Protein AF-A0A934ECB5-F1 (afdb_monomer_lite)

pLDDT: mean 83.79, std 12.72, range [48.0, 96.25]

Structure (mmCIF, N/CA/C/O backbone):
data_AF-A0A934ECB5-F1
#
_entry.id   AF-A0A934ECB5-F1
#
loop_
_atom_site.group_PDB
_atom_site.id
_atom_site.type_symbol
_atom_site.label_atom_id
_atom_site.label_alt_id
_atom_site.label_comp_id
_atom_site.label_asym_id
_atom_site.label_entity_id
_atom_site.label_seq_id
_atom_site.pdbx_PDB_ins_code
_atom_site.Cartn_x
_atom_site.Cartn_y
_atom_site.Cartn_z
_atom_site.occupancy
_atom_site.B_iso_or_equiv
_atom_site.auth_seq_id
_atom_site.auth_comp_id
_atom_site.auth_asym_id
_atom_site.auth_atom_id
_atom_site.pdbx_PDB_model_num
ATOM 1 N N . MET A 1 1 ? 40.071 4.559 -40.494 1.00 48.00 1 MET A N 1
ATOM 2 C CA . MET A 1 1 ? 39.829 5.195 -39.184 1.00 48.00 1 MET A CA 1
ATOM 3 C C . MET A 1 1 ? 38.651 4.473 -38.550 1.00 48.00 1 MET A C 1
ATOM 5 O O . MET A 1 1 ? 37.512 4.757 -38.888 1.00 48.00 1 MET A O 1
ATOM 9 N N . THR A 1 2 ? 38.925 3.441 -37.754 1.00 51.00 2 THR A N 1
ATOM 10 C CA . THR A 1 2 ? 37.903 2.729 -36.978 1.00 51.00 2 THR A CA 1
ATOM 11 C C . THR A 1 2 ? 37.522 3.633 -35.817 1.00 51.00 2 THR A C 1
ATOM 13 O O . THR A 1 2 ? 38.340 3.884 -34.934 1.00 51.00 2 THR A O 1
ATOM 16 N N . VAL A 1 3 ? 36.324 4.207 -35.870 1.00 58.53 3 VAL A N 1
ATOM 17 C CA . VAL A 1 3 ? 35.787 5.003 -34.768 1.00 58.53 3 VAL A CA 1
ATOM 18 C C . VAL A 1 3 ? 35.591 4.038 -33.603 1.00 58.53 3 VAL A C 1
ATOM 20 O O . VAL A 1 3 ? 34.699 3.195 -33.644 1.00 58.53 3 VAL A O 1
ATOM 23 N N . TYR A 1 4 ? 36.475 4.097 -32.608 1.00 58.75 4 TYR A N 1
ATOM 24 C CA . TYR A 1 4 ? 36.262 3.404 -31.345 1.00 58.75 4 TYR A CA 1
ATOM 25 C C . TYR A 1 4 ? 34.986 3.988 -30.743 1.00 58.75 4 TYR A C 1
ATOM 27 O O . TYR A 1 4 ? 34.936 5.182 -30.446 1.00 58.75 4 TYR A O 1
ATOM 35 N N . ALA A 1 5 ? 33.939 3.171 -30.632 1.00 66.62 5 ALA A N 1
ATOM 36 C CA . ALA A 1 5 ? 32.784 3.539 -29.836 1.00 66.62 5 ALA A CA 1
ATOM 37 C C . ALA A 1 5 ? 33.303 3.797 -28.419 1.00 66.62 5 ALA A C 1
ATOM 39 O O . ALA A 1 5 ? 33.896 2.921 -27.792 1.00 66.62 5 ALA A O 1
ATOM 40 N N . VAL A 1 6 ? 33.182 5.039 -27.963 1.00 66.31 6 VAL A N 1
ATOM 41 C CA . VAL A 1 6 ? 33.528 5.394 -26.594 1.00 66.31 6 VAL A CA 1
ATOM 42 C C . VAL A 1 6 ? 32.422 4.825 -25.717 1.00 66.31 6 V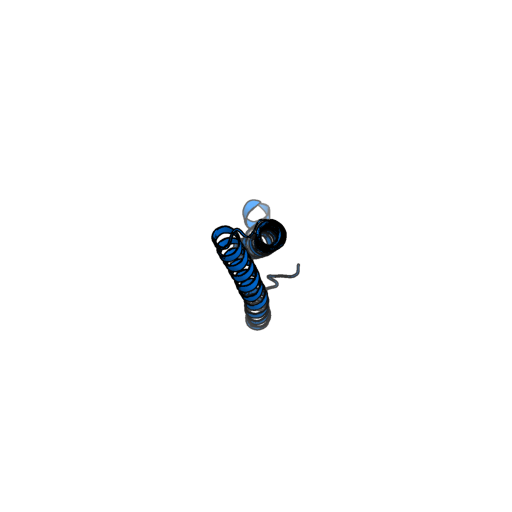AL A C 1
ATOM 44 O O . VAL A 1 6 ? 31.297 5.319 -25.754 1.00 66.31 6 VAL A O 1
ATOM 47 N N . ASP A 1 7 ? 32.734 3.776 -24.957 1.00 67.62 7 ASP A N 1
ATOM 48 C CA . ASP A 1 7 ? 31.824 3.199 -23.969 1.00 67.62 7 ASP A CA 1
ATOM 49 C C . ASP A 1 7 ? 31.611 4.195 -22.823 1.00 67.62 7 ASP A C 1
ATOM 51 O O . ASP A 1 7 ? 32.354 4.240 -21.838 1.00 67.62 7 ASP A O 1
ATOM 55 N N . ILE A 1 8 ? 30.570 5.020 -22.966 1.00 67.25 8 ILE A N 1
ATOM 56 C CA . ILE A 1 8 ? 30.188 6.087 -22.026 1.00 67.25 8 ILE A CA 1
ATOM 57 C C . ILE A 1 8 ? 29.989 5.528 -20.602 1.00 67.25 8 ILE A C 1
ATOM 59 O O . ILE A 1 8 ? 30.253 6.219 -19.617 1.00 67.25 8 ILE A O 1
ATOM 63 N N . GLU A 1 9 ? 29.615 4.251 -20.478 1.00 63.94 9 GLU A N 1
ATOM 64 C CA . GLU A 1 9 ? 29.448 3.543 -19.204 1.00 63.94 9 GLU A CA 1
ATOM 65 C C . GLU A 1 9 ? 30.731 3.441 -18.362 1.00 63.94 9 GLU A C 1
ATOM 67 O O . GLU A 1 9 ? 30.654 3.381 -17.133 1.00 63.94 9 GLU A O 1
ATOM 72 N N . GLN A 1 10 ? 31.917 3.394 -18.980 1.00 67.56 10 GLN A N 1
ATOM 73 C CA . GLN A 1 10 ? 33.188 3.285 -18.248 1.00 67.56 10 GLN A CA 1
ATOM 74 C C . GLN A 1 10 ? 33.711 4.637 -17.750 1.00 67.56 10 GLN A C 1
ATOM 76 O O . GLN A 1 10 ? 34.507 4.677 -16.815 1.00 67.56 10 GLN A O 1
ATOM 81 N N . ILE A 1 11 ? 33.249 5.735 -18.352 1.00 68.69 11 ILE A N 1
ATOM 8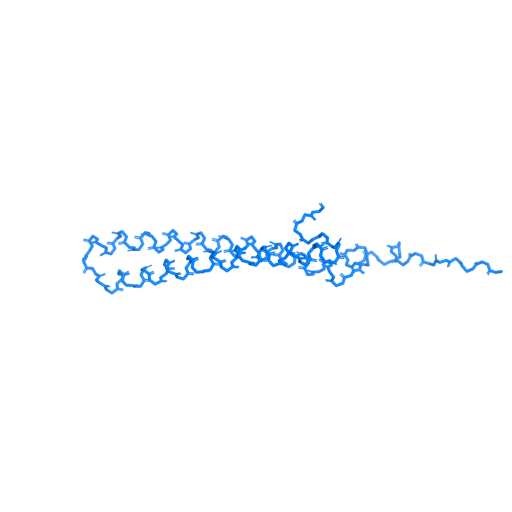2 C CA . ILE A 1 11 ? 33.769 7.089 -18.119 1.00 68.69 11 ILE A CA 1
ATOM 83 C C . ILE A 1 11 ? 32.800 7.911 -17.255 1.00 68.69 11 ILE A C 1
ATOM 85 O O . ILE A 1 11 ? 33.223 8.802 -16.523 1.00 68.69 11 ILE A O 1
ATOM 89 N N . PHE A 1 12 ? 31.503 7.583 -17.286 1.00 69.25 12 PHE A N 1
ATOM 90 C CA . PHE A 1 12 ? 30.471 8.227 -16.479 1.00 69.25 12 PHE A CA 1
ATOM 91 C C . PHE A 1 12 ? 29.704 7.192 -15.648 1.00 69.25 12 PHE A C 1
ATOM 93 O O . PHE A 1 12 ? 28.665 6.668 -16.043 1.00 69.25 12 PHE A O 1
ATOM 100 N N . THR A 1 13 ? 30.214 6.914 -14.449 1.00 66.62 13 THR A N 1
ATOM 101 C CA . THR A 1 13 ? 29.650 5.974 -13.466 1.00 66.62 13 THR A CA 1
ATOM 102 C C . THR A 1 13 ? 28.139 6.120 -13.205 1.00 66.62 13 THR A C 1
ATOM 104 O O . THR A 1 13 ? 27.485 5.089 -13.047 1.00 66.62 13 THR A O 1
ATOM 107 N N . PRO A 1 14 ? 27.527 7.324 -13.206 1.00 66.88 14 PRO A N 1
ATOM 108 C CA . PRO A 1 14 ? 26.075 7.461 -13.059 1.00 66.88 14 PRO A CA 1
ATOM 109 C C . PRO A 1 14 ? 25.254 6.896 -14.233 1.00 66.88 14 PRO A C 1
ATOM 111 O O . PRO A 1 14 ? 24.117 6.477 -14.013 1.00 66.88 14 PRO A O 1
ATOM 114 N N . ALA A 1 15 ? 25.812 6.817 -15.452 1.00 60.72 15 ALA A N 1
ATOM 115 C CA . ALA A 1 15 ? 25.138 6.184 -16.595 1.00 60.72 15 ALA A CA 1
ATOM 116 C C . ALA A 1 15 ? 24.936 4.673 -16.399 1.00 60.72 15 ALA A C 1
ATOM 118 O O . ALA A 1 15 ? 23.980 4.121 -16.935 1.00 60.72 15 ALA A O 1
ATOM 119 N N . LYS A 1 16 ? 25.766 4.009 -15.579 1.00 63.00 16 LYS A N 1
ATOM 120 C CA . LYS A 1 16 ? 25.559 2.598 -15.206 1.00 63.00 16 LYS A CA 1
ATOM 121 C C . LYS A 1 16 ? 24.378 2.391 -14.258 1.00 63.00 16 LYS A C 1
ATOM 123 O O . LYS A 1 16 ? 23.746 1.341 -14.301 1.00 63.00 16 LYS A O 1
ATOM 128 N N . SER A 1 17 ? 24.078 3.368 -13.403 1.00 60.56 17 SER A N 1
ATOM 129 C CA . SER A 1 17 ? 23.003 3.252 -12.405 1.00 60.56 17 SER A CA 1
ATOM 130 C C . SER A 1 17 ? 21.625 3.598 -12.978 1.00 60.56 17 SER A C 1
ATOM 132 O O . SER A 1 17 ? 20.618 3.027 -12.559 1.00 60.56 17 SER A O 1
ATOM 134 N N . PHE A 1 18 ? 21.564 4.493 -13.970 1.00 62.16 18 PHE A N 1
ATOM 135 C CA . PHE A 1 18 ? 20.318 4.902 -14.627 1.00 62.16 18 PHE A CA 1
ATOM 136 C C . PHE A 1 18 ? 20.461 4.932 -16.155 1.00 62.16 18 PHE A C 1
ATOM 138 O O . PHE A 1 18 ? 20.336 5.995 -16.762 1.00 62.16 18 PHE A O 1
ATOM 145 N N . PRO A 1 19 ? 20.699 3.777 -16.803 1.00 64.31 19 PRO A N 1
ATOM 146 C CA . PRO A 1 19 ? 20.890 3.722 -18.253 1.00 64.31 19 PRO A CA 1
ATOM 147 C C . PRO A 1 19 ? 19.630 4.145 -19.025 1.00 64.31 19 PRO A C 1
ATOM 149 O O . PRO A 1 19 ? 19.712 4.567 -20.174 1.00 64.31 19 PRO A O 1
ATOM 152 N N . THR A 1 20 ? 18.450 4.054 -18.397 1.00 68.75 20 THR A N 1
ATOM 153 C CA . THR A 1 20 ? 17.162 4.446 -18.982 1.00 68.75 20 THR A CA 1
ATOM 154 C C . THR A 1 20 ? 16.213 5.018 -17.925 1.00 68.75 20 THR A C 1
ATOM 156 O O . THR A 1 20 ? 16.314 4.698 -16.737 1.00 68.75 20 THR A O 1
ATOM 159 N N . ILE A 1 21 ? 15.217 5.796 -18.369 1.00 71.50 21 ILE A N 1
ATOM 160 C CA . ILE A 1 21 ? 14.095 6.263 -17.531 1.00 71.50 21 ILE A CA 1
ATOM 161 C C . ILE A 1 21 ? 13.382 5.082 -16.841 1.00 71.50 21 ILE A C 1
ATOM 163 O O . ILE A 1 21 ? 12.937 5.203 -15.701 1.00 71.50 21 ILE A O 1
ATOM 167 N N . GLY A 1 22 ? 13.348 3.909 -17.485 1.00 72.12 22 GLY A N 1
ATOM 168 C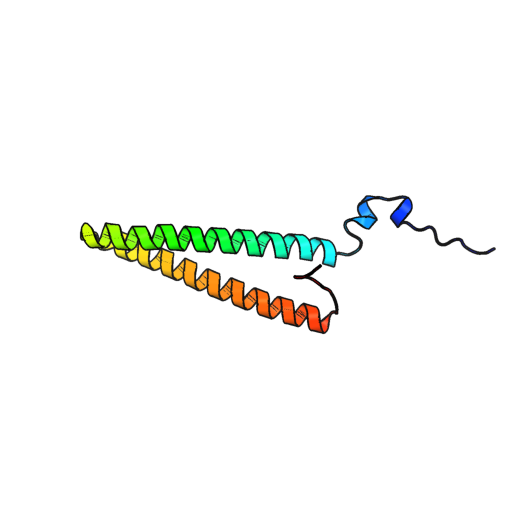 CA . GLY A 1 22 ? 12.770 2.686 -16.922 1.00 72.12 22 GLY A CA 1
ATOM 169 C C . GLY A 1 22 ? 13.454 2.208 -15.635 1.00 72.12 22 GLY A C 1
ATOM 170 O O . GLY A 1 22 ? 12.767 1.725 -14.737 1.00 72.12 22 GLY A O 1
ATOM 171 N N . SER A 1 23 ? 14.773 2.402 -15.496 1.00 74.56 23 SER A N 1
ATOM 172 C CA . SER A 1 23 ? 15.513 2.045 -14.271 1.00 74.56 23 SER A CA 1
ATOM 173 C C . SER A 1 23 ? 15.067 2.892 -13.073 1.00 74.56 23 SER A C 1
ATOM 175 O O . SER A 1 23 ? 14.797 2.367 -11.993 1.00 74.56 23 SER A O 1
ATOM 177 N N . MET A 1 24 ? 14.894 4.202 -13.276 1.00 75.94 24 MET A N 1
ATOM 178 C CA . MET A 1 24 ? 14.421 5.104 -12.219 1.00 75.94 24 MET A CA 1
ATOM 179 C C . MET A 1 24 ? 12.992 4.773 -11.788 1.00 75.94 24 MET A C 1
ATOM 181 O O . MET A 1 24 ? 12.697 4.701 -10.595 1.00 75.94 24 MET A O 1
ATOM 185 N N . VAL A 1 25 ? 12.112 4.528 -12.761 1.00 82.81 25 VAL A N 1
ATOM 186 C CA . VAL A 1 25 ? 10.714 4.168 -12.502 1.00 82.81 25 VAL A CA 1
ATOM 187 C C . VAL A 1 25 ? 10.625 2.845 -11.738 1.00 82.81 25 VAL A C 1
ATOM 189 O O . VAL A 1 25 ? 9.873 2.763 -10.774 1.00 82.81 25 VAL A O 1
ATOM 192 N N . ASN A 1 26 ? 11.432 1.840 -12.087 1.00 83.88 26 ASN A N 1
ATOM 193 C CA . ASN A 1 26 ? 11.481 0.552 -11.387 1.00 83.88 26 ASN A CA 1
ATOM 194 C C . ASN A 1 26 ? 11.801 0.716 -9.888 1.00 83.88 26 ASN A C 1
ATOM 196 O O . ASN A 1 26 ? 11.069 0.210 -9.035 1.00 83.88 26 ASN A O 1
ATOM 200 N N . VAL A 1 27 ? 12.838 1.492 -9.555 1.00 84.44 27 VAL A N 1
ATOM 201 C CA . VAL A 1 27 ? 13.228 1.753 -8.157 1.00 84.44 27 VAL A CA 1
ATOM 202 C C . VAL A 1 27 ? 12.085 2.408 -7.375 1.00 84.44 27 VAL A C 1
ATOM 204 O O . VAL A 1 27 ? 11.762 1.977 -6.265 1.00 84.44 27 VAL A O 1
ATOM 207 N N . LEU A 1 28 ? 11.438 3.418 -7.962 1.00 86.69 28 LEU A N 1
ATOM 208 C CA . LEU A 1 28 ? 10.311 4.113 -7.337 1.00 86.69 28 LEU A CA 1
ATOM 209 C C . LEU A 1 28 ? 9.088 3.200 -7.170 1.00 86.69 28 LEU A C 1
ATOM 211 O O . LEU A 1 28 ? 8.471 3.191 -6.103 1.00 86.69 28 LEU A O 1
ATOM 215 N N . LEU A 1 29 ? 8.750 2.406 -8.188 1.00 88.19 29 LEU A N 1
ATOM 216 C CA . LEU A 1 29 ? 7.632 1.462 -8.144 1.00 88.19 29 LEU A CA 1
ATOM 217 C C . LEU A 1 29 ? 7.835 0.410 -7.051 1.00 88.19 29 LEU A C 1
ATOM 219 O O . LEU A 1 29 ? 6.959 0.229 -6.210 1.00 88.19 29 LEU A O 1
ATOM 223 N N . LYS A 1 30 ? 9.004 -0.236 -6.992 1.00 86.69 30 LYS A N 1
ATOM 224 C CA . LYS A 1 30 ? 9.292 -1.239 -5.956 1.00 86.69 30 LYS A CA 1
ATOM 225 C C . LYS A 1 30 ? 9.200 -0.651 -4.552 1.00 86.69 30 LYS A C 1
ATOM 227 O O . LYS A 1 30 ? 8.528 -1.219 -3.694 1.00 86.69 30 LYS A O 1
ATOM 232 N N . ASN A 1 31 ? 9.840 0.495 -4.322 1.00 89.94 31 ASN A N 1
ATOM 233 C CA . ASN A 1 31 ? 9.847 1.111 -3.000 1.00 89.94 31 ASN A CA 1
ATOM 234 C C . ASN A 1 31 ? 8.445 1.588 -2.585 1.00 89.94 31 ASN A C 1
ATOM 236 O O . ASN A 1 31 ? 8.030 1.377 -1.448 1.00 89.94 31 ASN A O 1
ATOM 240 N N . SER A 1 32 ? 7.681 2.173 -3.513 1.00 91.50 32 SER A N 1
ATOM 241 C CA . SER A 1 32 ? 6.312 2.624 -3.238 1.00 91.50 32 SER A CA 1
ATOM 242 C C . SER A 1 32 ? 5.360 1.471 -2.919 1.00 91.50 32 SER A C 1
ATOM 244 O O . SER A 1 32 ? 4.590 1.600 -1.974 1.00 91.50 32 SER A O 1
ATOM 246 N N . LEU A 1 33 ? 5.442 0.332 -3.620 1.00 91.38 33 LEU A N 1
ATOM 247 C CA . LEU A 1 33 ? 4.618 -0.847 -3.320 1.00 91.38 33 LEU A CA 1
ATOM 248 C C . LEU A 1 33 ? 4.894 -1.401 -1.915 1.00 91.38 33 LEU A C 1
ATOM 250 O O . LEU A 1 33 ? 3.955 -1.732 -1.191 1.00 91.38 33 LEU A O 1
ATOM 254 N N . VAL A 1 34 ? 6.166 -1.457 -1.501 1.00 91.50 34 VAL A N 1
ATOM 255 C CA . VAL A 1 34 ? 6.549 -1.895 -0.148 1.00 91.50 34 VAL A CA 1
ATOM 256 C C . VAL A 1 34 ? 6.016 -0.928 0.908 1.00 91.50 34 VAL A C 1
ATOM 258 O O . VAL A 1 34 ? 5.361 -1.353 1.859 1.00 91.50 34 VAL A O 1
ATOM 261 N N . ILE A 1 35 ? 6.247 0.375 0.726 1.00 94.62 35 ILE A N 1
ATOM 262 C CA . ILE A 1 35 ? 5.769 1.409 1.653 1.00 94.62 35 ILE A CA 1
ATOM 263 C C . ILE A 1 35 ? 4.239 1.380 1.751 1.00 94.62 35 ILE A C 1
ATOM 265 O O . ILE A 1 35 ? 3.693 1.409 2.852 1.00 94.62 35 ILE A O 1
ATOM 269 N N . ALA A 1 36 ? 3.542 1.268 0.621 1.00 92.94 36 ALA A N 1
ATOM 270 C CA . ALA A 1 36 ? 2.088 1.203 0.579 1.00 92.94 36 ALA A CA 1
ATOM 271 C C . ALA A 1 36 ? 1.549 -0.035 1.316 1.00 92.94 36 ALA A C 1
ATOM 273 O O . ALA A 1 36 ? 0.588 0.082 2.075 1.00 92.94 36 ALA A O 1
ATO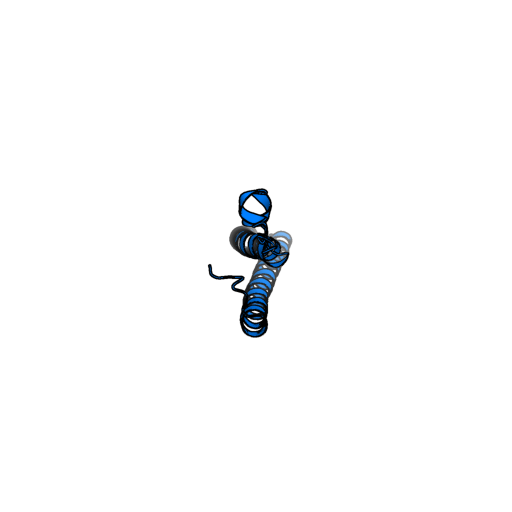M 274 N N . GLY A 1 37 ? 2.197 -1.196 1.165 1.00 92.50 37 GLY A N 1
ATOM 275 C CA . GLY A 1 37 ? 1.851 -2.407 1.912 1.00 92.50 37 GLY A CA 1
ATOM 276 C C . GLY A 1 37 ? 2.016 -2.240 3.427 1.00 92.50 37 GLY A C 1
ATOM 277 O O . GLY A 1 37 ? 1.130 -2.625 4.189 1.00 92.50 37 GLY A O 1
ATOM 278 N N . ILE A 1 38 ? 3.106 -1.606 3.868 1.00 95.62 38 ILE A N 1
ATOM 279 C CA . ILE A 1 38 ? 3.350 -1.318 5.291 1.00 95.62 38 ILE A CA 1
ATOM 280 C C . ILE A 1 38 ? 2.291 -0.357 5.844 1.00 95.62 38 ILE A C 1
ATOM 282 O O . ILE A 1 38 ? 1.737 -0.605 6.915 1.00 95.62 38 ILE A O 1
ATOM 286 N N . ILE A 1 39 ? 1.977 0.717 5.114 1.00 95.06 39 ILE A N 1
ATOM 287 C CA . ILE A 1 39 ? 0.950 1.690 5.514 1.00 95.06 39 ILE A CA 1
ATOM 288 C C . ILE A 1 39 ? -0.414 1.009 5.621 1.00 95.06 39 ILE A C 1
ATOM 290 O O . ILE A 1 39 ? -1.107 1.180 6.622 1.00 95.06 39 ILE A O 1
ATOM 294 N N . ALA A 1 40 ? -0.793 0.214 4.622 1.00 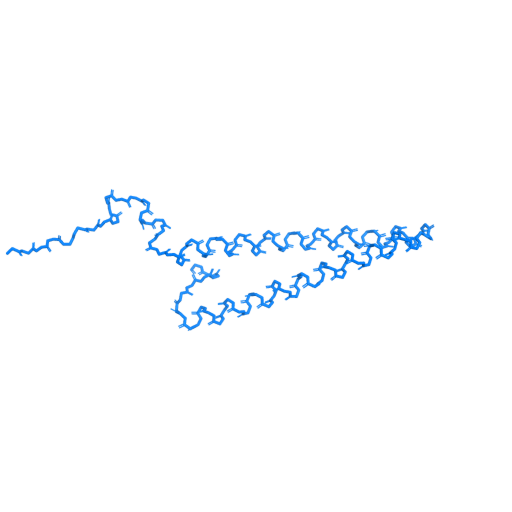94.81 40 ALA A N 1
ATOM 295 C CA . ALA A 1 40 ? -2.060 -0.501 4.633 1.00 94.81 40 ALA A CA 1
ATOM 296 C C . ALA A 1 40 ? -2.170 -1.457 5.830 1.00 94.81 40 ALA A C 1
ATOM 298 O O . ALA A 1 40 ? -3.203 -1.486 6.500 1.00 94.81 40 ALA A O 1
ATOM 299 N N . LEU A 1 41 ? -1.095 -2.186 6.146 1.00 95.19 41 LEU A N 1
ATOM 300 C CA . LEU A 1 41 ? -1.047 -3.061 7.314 1.00 95.19 41 LEU A CA 1
ATOM 301 C C . LEU A 1 41 ? -1.200 -2.270 8.621 1.00 95.19 41 LEU A C 1
ATOM 303 O O . LEU A 1 41 ? -1.993 -2.655 9.479 1.00 95.19 41 LEU A O 1
ATOM 307 N N . ALA A 1 42 ? -0.490 -1.149 8.764 1.00 96.19 42 ALA A N 1
ATOM 308 C CA . ALA A 1 42 ? -0.603 -0.290 9.938 1.00 96.19 42 ALA A CA 1
ATOM 309 C C . ALA A 1 42 ? -2.036 0.240 10.114 1.00 96.19 42 ALA A C 1
ATOM 311 O O . ALA A 1 42 ? -2.592 0.156 11.208 1.00 96.19 42 ALA A O 1
ATOM 312 N N . LEU A 1 43 ? -2.666 0.722 9.038 1.00 95.12 43 LEU A N 1
ATOM 313 C CA . LEU A 1 43 ? -4.047 1.210 9.066 1.00 95.12 43 LEU A CA 1
ATOM 314 C C . LEU A 1 43 ? -5.050 0.110 9.430 1.00 95.12 43 LEU A C 1
ATOM 316 O O . LEU A 1 43 ? -5.978 0.375 10.191 1.00 95.12 43 LEU A O 1
ATOM 320 N N . LEU A 1 44 ? -4.860 -1.119 8.940 1.00 95.38 44 LEU A N 1
ATOM 321 C CA . LEU A 1 44 ? -5.694 -2.256 9.335 1.00 95.38 44 LEU A CA 1
ATOM 322 C C . LEU A 1 44 ? -5.551 -2.587 10.820 1.00 95.38 44 LEU A C 1
ATOM 324 O O . LEU A 1 44 ? -6.558 -2.832 11.480 1.00 95.38 44 LEU A O 1
ATOM 3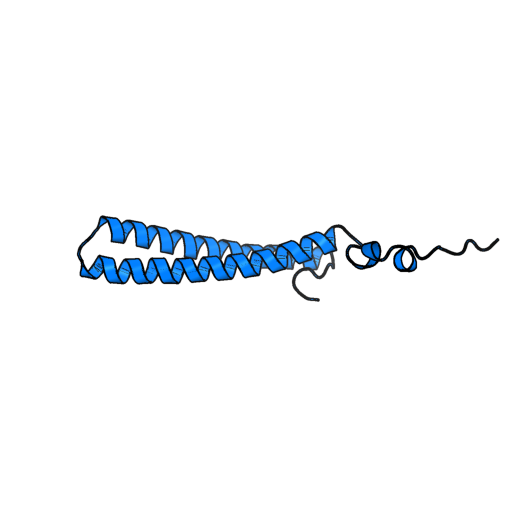28 N N . ILE A 1 45 ? -4.329 -2.568 11.358 1.00 95.88 45 ILE A N 1
ATOM 329 C CA . ILE A 1 45 ? -4.088 -2.820 12.783 1.00 95.88 45 ILE A CA 1
ATOM 330 C C . ILE A 1 45 ? -4.747 -1.725 13.627 1.00 95.88 45 ILE A C 1
ATOM 332 O O . ILE A 1 45 ? -5.536 -2.037 14.516 1.00 95.88 45 ILE A O 1
ATOM 336 N N . PHE A 1 46 ? -4.481 -0.448 13.336 1.00 93.81 46 PHE A N 1
ATOM 337 C CA . PHE A 1 46 ? -5.043 0.667 14.104 1.00 93.81 46 PHE A CA 1
ATOM 338 C C . PHE A 1 46 ? -6.565 0.762 13.979 1.00 93.81 46 PHE A C 1
ATOM 340 O O . PHE A 1 46 ? -7.249 0.940 14.984 1.00 93.81 46 PHE A O 1
ATOM 347 N N . GLY A 1 47 ? -7.108 0.597 12.772 1.00 93.62 47 GLY A N 1
ATOM 348 C CA . GLY A 1 47 ? -8.550 0.577 12.545 1.00 93.62 47 GLY A CA 1
ATOM 349 C C . GLY A 1 47 ? -9.222 -0.616 13.226 1.00 93.62 47 GLY A C 1
ATOM 350 O O . GLY A 1 47 ? -10.245 -0.448 13.885 1.00 93.62 47 GLY A O 1
ATOM 351 N N . GLY A 1 48 ? -8.622 -1.807 13.140 1.00 93.44 48 GLY A N 1
ATOM 352 C CA . GLY A 1 48 ? -9.116 -3.023 13.788 1.00 93.44 48 GLY A CA 1
ATOM 353 C C . GLY A 1 48 ? -9.153 -2.907 15.310 1.00 93.44 48 GLY A C 1
ATOM 354 O O . GLY A 1 48 ? -10.193 -3.154 15.921 1.00 93.44 48 GLY A O 1
ATOM 355 N N . PHE A 1 49 ? -8.054 -2.458 15.925 1.00 94.62 49 PHE A N 1
ATOM 356 C CA . PHE A 1 49 ? -8.022 -2.165 17.361 1.00 94.62 49 PHE A CA 1
ATOM 357 C C . PHE A 1 49 ? -9.043 -1.092 17.747 1.00 94.62 49 PHE A C 1
ATOM 359 O O . PHE A 1 49 ? -9.736 -1.245 18.753 1.00 94.62 49 PHE A O 1
ATOM 366 N N . GLY A 1 50 ? -9.176 -0.040 16.935 1.00 92.75 50 GLY A N 1
ATOM 367 C CA . GLY A 1 50 ? -10.155 1.023 17.139 1.00 92.75 50 GLY A CA 1
ATOM 368 C C . GLY A 1 50 ? -11.586 0.495 17.218 1.00 92.75 50 GLY A C 1
ATOM 369 O O . GLY A 1 50 ? -12.305 0.849 18.152 1.00 92.75 50 GLY A O 1
ATOM 370 N N . VAL A 1 51 ? -11.982 -0.413 16.316 1.00 92.75 51 VAL A N 1
ATOM 371 C CA . VAL A 1 51 ? -13.311 -1.051 16.347 1.00 92.75 51 VAL A CA 1
ATOM 372 C C . VAL A 1 51 ? -13.515 -1.859 17.629 1.00 92.75 51 VAL A C 1
ATOM 374 O O . VAL A 1 51 ? -14.558 -1.727 18.261 1.00 92.75 51 VAL A O 1
ATOM 377 N N . ILE A 1 52 ? -12.529 -2.661 18.044 1.00 92.50 52 ILE A N 1
ATOM 378 C CA . ILE A 1 52 ? -12.646 -3.510 19.243 1.00 92.50 52 ILE A CA 1
ATOM 379 C C . ILE A 1 52 ? -12.823 -2.656 20.505 1.00 92.50 52 ILE A C 1
ATOM 381 O O . ILE A 1 52 ? -13.708 -2.926 21.315 1.00 92.50 52 ILE A O 1
ATOM 385 N N . VAL A 1 53 ? -12.004 -1.612 20.665 1.00 91.94 53 VAL A N 1
ATOM 386 C CA . VAL A 1 53 ? -12.056 -0.730 21.842 1.00 91.94 53 VAL A CA 1
ATOM 387 C C . VAL A 1 53 ? -13.364 0.057 21.874 1.00 91.94 53 VAL A C 1
ATOM 389 O O . VAL A 1 53 ? -14.061 0.066 22.886 1.00 91.94 53 VAL A O 1
ATOM 392 N N . SER A 1 54 ? -13.740 0.674 20.755 1.00 90.19 54 SER A N 1
ATOM 393 C CA . SER A 1 54 ? -14.948 1.503 20.691 1.00 90.19 54 SER A CA 1
ATOM 394 C C . SER A 1 54 ? -16.246 0.692 20.809 1.00 90.19 54 SER A C 1
ATOM 396 O O . SER A 1 54 ? -17.228 1.199 21.352 1.00 90.19 54 SER A O 1
ATOM 398 N N . ALA A 1 55 ? -16.241 -0.588 20.411 1.00 84.50 55 ALA A N 1
ATOM 399 C CA . ALA A 1 55 ? -17.356 -1.508 20.647 1.00 84.50 55 ALA A CA 1
ATOM 400 C C . ALA A 1 55 ? -17.572 -1.801 22.140 1.00 84.50 55 ALA A C 1
ATOM 402 O O . ALA A 1 55 ? -18.712 -1.979 22.561 1.00 84.50 55 ALA A O 1
ATOM 403 N N . GLY A 1 56 ? -16.500 -1.833 22.938 1.00 84.38 56 GLY A N 1
ATOM 404 C CA . GLY A 1 56 ? -16.580 -2.037 24.386 1.00 84.38 56 GLY A CA 1
ATOM 405 C C . GLY A 1 56 ? -17.051 -0.801 25.160 1.00 84.38 56 GLY A C 1
ATOM 406 O O . GLY A 1 56 ? -17.743 -0.940 26.164 1.00 84.38 56 GLY A O 1
ATOM 407 N N . GLU A 1 57 ? -16.707 0.402 24.692 1.00 85.12 57 GLU A N 1
ATOM 408 C CA . GLU A 1 57 ? -17.063 1.673 25.350 1.00 85.12 57 GLU A CA 1
ATOM 409 C C . GLU A 1 57 ? -18.444 2.220 24.937 1.00 85.12 57 GLU A C 1
ATOM 411 O O . GLU A 1 57 ? -18.962 3.130 25.582 1.00 85.12 57 GLU A O 1
ATOM 416 N N . GLY A 1 58 ? -19.051 1.692 23.866 1.00 82.75 58 GLY A N 1
ATOM 417 C CA . GLY A 1 58 ? -20.326 2.187 23.330 1.00 82.75 58 GLY A CA 1
ATOM 418 C C . GLY A 1 58 ? -20.221 3.529 22.588 1.00 82.75 58 GLY A C 1
ATOM 419 O O . GLY A 1 58 ? -21.240 4.168 22.325 1.00 82.75 58 GLY A O 1
ATOM 420 N N . ASP A 1 59 ? -19.007 3.965 22.235 1.00 86.75 59 ASP A N 1
ATOM 421 C CA . ASP A 1 59 ? -18.761 5.207 21.494 1.00 86.75 59 ASP A CA 1
ATOM 422 C C . ASP A 1 59 ? -18.987 4.984 19.989 1.00 86.75 59 ASP A C 1
ATOM 424 O O . ASP A 1 59 ? -18.093 4.587 19.233 1.00 86.75 59 ASP A O 1
ATOM 428 N N . THR A 1 60 ? -20.214 5.258 19.542 1.00 88.06 60 THR A N 1
ATOM 429 C CA . THR A 1 60 ? -20.638 5.104 18.142 1.00 88.06 60 THR A CA 1
ATOM 430 C C . THR A 1 60 ? -19.838 5.966 17.169 1.00 88.06 60 THR A C 1
ATOM 432 O O . THR A 1 60 ? -19.651 5.568 16.020 1.00 88.06 60 THR A O 1
ATOM 435 N N . LYS A 1 61 ? -19.315 7.118 17.606 1.00 90.75 61 LYS A N 1
ATOM 436 C CA . LYS A 1 61 ? -18.543 8.016 16.740 1.00 90.75 61 LYS A CA 1
ATOM 437 C C . LYS A 1 61 ? -17.162 7.436 16.442 1.00 90.75 61 LYS A C 1
ATOM 439 O O . LYS A 1 61 ? -16.725 7.432 15.291 1.00 90.75 61 LYS A O 1
ATOM 444 N N . LYS A 1 62 ? -16.476 6.920 17.465 1.00 88.62 62 LYS A N 1
ATOM 445 C CA . LYS A 1 62 ? -15.179 6.247 17.284 1.00 88.62 62 LYS A CA 1
ATOM 446 C C . LYS A 1 62 ? -15.309 4.940 16.508 1.00 88.62 62 LYS A C 1
ATOM 448 O O . LYS A 1 62 ? -14.416 4.617 15.720 1.00 88.62 62 LYS A O 1
ATOM 453 N N . LEU A 1 63 ? -16.416 4.221 16.695 1.00 93.19 63 LEU A N 1
ATOM 454 C CA . LEU A 1 63 ? -16.736 3.030 15.910 1.00 93.19 63 LEU A CA 1
ATOM 455 C C . LEU A 1 63 ? -16.812 3.354 14.418 1.00 93.19 63 LEU A C 1
ATOM 457 O O . LEU A 1 63 ? -16.139 2.707 13.616 1.00 93.19 63 LEU A O 1
ATOM 461 N N . GLU A 1 64 ? -17.580 4.378 14.048 1.00 93.56 64 GLU A N 1
ATOM 462 C CA . GLU A 1 64 ? -17.741 4.783 12.651 1.00 93.56 64 GLU A CA 1
ATOM 463 C C . GLU A 1 64 ? -16.406 5.223 12.028 1.00 93.56 64 GLU A C 1
ATOM 465 O O . GLU A 1 64 ? -16.043 4.775 10.939 1.00 93.56 64 GLU A O 1
ATOM 470 N N . GLN A 1 65 ? -15.608 6.012 12.753 1.00 92.94 65 GLN A N 1
ATOM 471 C CA . GLN A 1 65 ? -14.281 6.435 12.297 1.00 92.94 65 GLN A CA 1
ATOM 472 C C . GLN A 1 65 ? -13.319 5.250 12.088 1.00 92.94 65 GLN A C 1
ATOM 474 O O . GLN A 1 65 ? -12.550 5.215 11.120 1.00 92.94 65 GLN A O 1
ATOM 479 N N . SER A 1 66 ? -13.367 4.254 12.973 1.00 93.75 66 SER A N 1
ATOM 480 C CA . SER A 1 66 ? -12.533 3.053 12.870 1.00 93.75 66 SER A CA 1
ATOM 481 C C . SER A 1 66 ? -12.952 2.182 11.680 1.00 93.75 66 SER A C 1
ATOM 483 O O . SER A 1 66 ? -12.100 1.691 10.938 1.00 93.75 66 SER A O 1
ATOM 485 N N . GLN A 1 67 ? -14.259 2.067 11.420 1.00 93.56 67 GLN A N 1
ATOM 486 C CA . GLN A 1 67 ? -14.786 1.384 10.234 1.00 93.56 67 GLN A CA 1
ATOM 487 C C . GLN A 1 67 ? -14.390 2.087 8.932 1.00 93.56 67 GLN A C 1
ATOM 489 O O . GLN A 1 67 ? -13.987 1.421 7.974 1.00 93.56 67 GLN A O 1
ATOM 494 N N . GLN A 1 68 ? -14.438 3.422 8.892 1.00 94.94 68 GLN A N 1
ATOM 495 C CA . GLN A 1 68 ? -13.944 4.192 7.746 1.00 94.94 68 GLN A CA 1
ATOM 496 C C . GLN A 1 68 ? -12.446 3.954 7.520 1.00 94.94 68 GLN A C 1
ATOM 498 O O . GLN A 1 68 ? -12.018 3.761 6.383 1.00 94.94 68 GLN A O 1
ATOM 503 N N . THR A 1 69 ? -11.658 3.885 8.598 1.00 94.69 69 THR A N 1
ATOM 504 C CA . THR A 1 69 ? -10.216 3.596 8.527 1.00 94.69 69 THR A CA 1
ATOM 505 C C . THR A 1 69 ? -9.946 2.218 7.917 1.00 94.69 69 THR A C 1
ATOM 507 O O . THR A 1 69 ? -9.146 2.103 6.989 1.00 94.69 69 THR A O 1
ATOM 510 N N . ILE A 1 70 ? -10.655 1.179 8.374 1.00 95.62 70 ILE A N 1
ATOM 511 C CA . ILE A 1 70 ? -10.558 -0.176 7.805 1.00 95.62 70 ILE A CA 1
ATOM 512 C C . ILE A 1 70 ? -10.978 -0.175 6.334 1.00 95.62 70 ILE A C 1
ATOM 514 O O . ILE A 1 70 ? -10.275 -0.731 5.496 1.00 95.62 70 ILE A O 1
ATOM 518 N N . THR A 1 71 ? -12.092 0.478 6.003 1.00 94.88 71 THR A N 1
ATOM 519 C CA . THR A 1 71 ? -12.599 0.552 4.624 1.00 94.88 71 THR A CA 1
ATOM 520 C C . THR A 1 71 ? -11.580 1.205 3.692 1.00 94.88 71 THR A C 1
ATOM 522 O O . THR A 1 71 ? -11.319 0.694 2.600 1.00 94.88 71 THR A O 1
ATOM 525 N N . GLY A 1 72 ? -10.947 2.295 4.136 1.00 94.62 72 GLY A N 1
ATOM 526 C CA . GLY A 1 72 ? -9.863 2.950 3.408 1.00 94.62 72 GLY A CA 1
ATOM 527 C C . GLY A 1 72 ? -8.642 2.045 3.233 1.00 94.62 72 GLY A C 1
ATOM 528 O O . GLY A 1 72 ? -8.108 1.950 2.129 1.00 94.62 72 GLY A O 1
ATOM 529 N N . ALA A 1 73 ? -8.239 1.323 4.280 1.00 95.00 73 ALA A N 1
ATOM 530 C CA . ALA A 1 73 ? -7.108 0.399 4.225 1.00 95.00 73 ALA A CA 1
ATOM 531 C C . ALA A 1 73 ? -7.356 -0.783 3.268 1.00 95.00 73 ALA A C 1
ATOM 533 O O . ALA A 1 73 ? -6.494 -1.112 2.453 1.00 95.00 73 ALA A O 1
ATOM 534 N N . VAL A 1 74 ? -8.552 -1.381 3.308 1.00 96.00 74 VAL A N 1
ATOM 535 C CA . VAL A 1 74 ? -8.961 -2.462 2.394 1.00 96.00 74 VAL A CA 1
ATOM 536 C C . VAL A 1 74 ? -9.025 -1.958 0.953 1.00 96.00 74 VAL A C 1
ATOM 538 O O . VAL A 1 74 ? -8.492 -2.603 0.053 1.00 96.00 74 VAL A O 1
ATOM 541 N N . THR A 1 75 ? -9.612 -0.781 0.727 1.00 95.69 75 THR A N 1
ATOM 542 C CA . THR A 1 75 ? -9.662 -0.160 -0.606 1.00 95.69 75 THR A CA 1
ATOM 543 C C . THR A 1 75 ? -8.255 0.098 -1.145 1.00 95.69 75 THR A C 1
ATOM 545 O O . THR A 1 75 ? -7.958 -0.239 -2.290 1.00 95.69 75 THR A O 1
ATOM 548 N N . GLY A 1 76 ? -7.358 0.624 -0.307 1.00 93.00 76 GLY A N 1
ATOM 549 C CA . GLY A 1 76 ? -5.952 0.824 -0.652 1.00 93.00 76 GLY A CA 1
ATOM 550 C C . GLY A 1 76 ? -5.245 -0.478 -1.034 1.00 93.00 76 GLY A C 1
ATOM 551 O O . GLY A 1 76 ? -4.550 -0.517 -2.047 1.00 93.00 76 GLY A O 1
ATOM 552 N N . LEU A 1 77 ? -5.471 -1.568 -0.293 1.00 94.88 77 LEU A N 1
ATOM 553 C CA . LEU A 1 77 ? -4.923 -2.885 -0.639 1.00 94.88 77 LEU A CA 1
ATOM 554 C C . LEU A 1 77 ? -5.413 -3.387 -1.994 1.00 94.88 77 LEU A C 1
ATOM 556 O O . LEU A 1 77 ? -4.606 -3.874 -2.784 1.00 94.88 77 LEU A O 1
ATOM 560 N N . ILE A 1 78 ? -6.705 -3.240 -2.290 1.00 96.25 78 ILE A N 1
ATOM 561 C CA . ILE A 1 78 ? -7.265 -3.628 -3.590 1.00 96.25 78 ILE A CA 1
ATOM 562 C C . ILE A 1 78 ? -6.566 -2.861 -4.719 1.00 96.25 78 ILE A C 1
ATOM 564 O O . ILE A 1 78 ? -6.181 -3.460 -5.724 1.00 96.25 78 ILE A O 1
ATOM 568 N N . ILE A 1 79 ? -6.338 -1.558 -4.535 1.00 95.00 79 ILE A N 1
ATOM 569 C CA . ILE A 1 79 ? -5.624 -0.723 -5.509 1.00 95.00 79 ILE A CA 1
ATOM 570 C C . ILE A 1 79 ? -4.181 -1.205 -5.697 1.00 95.00 79 ILE A C 1
ATOM 572 O O . ILE A 1 79 ? -3.727 -1.317 -6.833 1.00 95.00 79 ILE A O 1
ATOM 576 N N . ILE A 1 80 ? -3.463 -1.528 -4.617 1.00 93.25 80 ILE A N 1
ATOM 577 C CA . ILE A 1 80 ? -2.083 -2.038 -4.689 1.00 93.25 80 ILE A CA 1
ATOM 578 C C . ILE A 1 80 ? -2.032 -3.355 -5.475 1.00 93.25 80 ILE A C 1
ATOM 580 O O . ILE A 1 80 ? -1.188 -3.517 -6.356 1.00 93.25 80 ILE A O 1
ATOM 584 N N . VAL A 1 81 ? -2.954 -4.282 -5.202 1.00 93.69 81 VAL A N 1
ATOM 585 C CA . VAL A 1 81 ? -3.040 -5.563 -5.921 1.00 93.69 81 VAL A CA 1
ATOM 586 C C . VAL A 1 81 ? -3.337 -5.338 -7.406 1.00 93.69 81 VAL A C 1
ATOM 588 O O . VAL A 1 81 ? -2.666 -5.914 -8.264 1.00 93.69 81 VAL A O 1
ATOM 591 N N . ALA A 1 82 ? -4.279 -4.448 -7.724 1.00 95.12 82 ALA A N 1
ATOM 592 C CA . ALA A 1 82 ? -4.583 -4.084 -9.104 1.00 95.12 82 ALA A CA 1
ATOM 593 C C . ALA A 1 82 ? -3.380 -3.437 -9.812 1.00 95.12 82 ALA A C 1
ATOM 595 O O . ALA A 1 82 ? -3.095 -3.759 -10.966 1.00 95.12 82 ALA A O 1
ATOM 596 N N . ALA A 1 83 ? -2.630 -2.576 -9.119 1.00 91.75 83 ALA A N 1
ATOM 597 C CA . ALA A 1 83 ? -1.422 -1.954 -9.652 1.00 91.75 83 ALA A CA 1
ATOM 598 C C . ALA A 1 83 ? -0.361 -3.001 -10.017 1.00 91.75 83 ALA A C 1
ATOM 600 O O . ALA A 1 83 ? 0.233 -2.917 -11.091 1.00 91.75 83 ALA A O 1
ATOM 601 N N . VAL A 1 84 ? -0.166 -4.026 -9.181 1.00 90.94 84 VAL A N 1
ATOM 602 C CA . VAL A 1 84 ? 0.751 -5.136 -9.483 1.00 90.94 84 VAL A CA 1
ATOM 603 C C . VAL A 1 84 ? 0.338 -5.866 -10.763 1.00 90.94 84 VAL A C 1
ATOM 605 O O . VAL A 1 84 ? 1.198 -6.162 -11.592 1.00 90.94 84 VAL A O 1
ATOM 608 N N . TRP A 1 85 ? -0.958 -6.113 -10.980 1.00 92.69 85 TRP A N 1
ATOM 609 C CA . TRP A 1 85 ? -1.432 -6.721 -12.229 1.00 92.69 85 TRP A CA 1
ATOM 610 C C . TRP A 1 85 ? -1.181 -5.838 -13.452 1.00 92.69 85 TRP A C 1
ATOM 612 O O . TRP A 1 85 ? -0.725 -6.341 -14.478 1.00 92.69 85 TRP A O 1
ATOM 622 N N . ILE A 1 86 ? -1.427 -4.530 -13.346 1.00 90.69 86 ILE A N 1
ATOM 623 C CA . ILE A 1 86 ? -1.148 -3.577 -14.431 1.00 90.69 86 ILE A CA 1
ATOM 624 C C . ILE A 1 86 ? 0.344 -3.591 -14.776 1.00 90.69 86 ILE A C 1
ATOM 626 O O . ILE A 1 86 ? 0.704 -3.679 -15.950 1.00 90.69 86 ILE A O 1
ATOM 630 N N . ILE A 1 87 ? 1.218 -3.558 -13.767 1.00 89.00 87 ILE A N 1
ATOM 631 C CA . ILE A 1 87 ? 2.666 -3.585 -13.983 1.00 89.00 87 ILE A CA 1
ATOM 632 C C . ILE A 1 87 ? 3.079 -4.887 -14.680 1.00 89.00 87 ILE A C 1
ATOM 634 O O . ILE A 1 87 ? 3.801 -4.818 -15.668 1.00 89.00 87 ILE A O 1
ATOM 638 N N . GLN A 1 88 ? 2.566 -6.050 -14.267 1.00 88.88 88 GLN A N 1
ATOM 639 C CA . GLN A 1 88 ? 2.861 -7.323 -14.945 1.00 88.88 88 GLN A CA 1
ATOM 640 C C . GLN A 1 88 ? 2.461 -7.328 -16.427 1.00 88.88 88 GLN A C 1
ATOM 642 O O . GLN A 1 88 ? 3.146 -7.927 -17.257 1.00 88.88 88 GLN A O 1
ATOM 647 N N . ILE A 1 89 ? 1.356 -6.670 -16.786 1.00 91.19 89 ILE A N 1
ATOM 648 C CA . ILE A 1 89 ? 0.958 -6.519 -18.192 1.00 91.19 89 ILE A CA 1
ATOM 649 C C . ILE A 1 89 ? 1.978 -5.649 -18.936 1.00 91.19 89 ILE A C 1
ATOM 651 O O . ILE A 1 89 ? 2.410 -6.015 -20.028 1.00 91.19 89 ILE A O 1
ATOM 655 N N . ILE A 1 90 ? 2.408 -4.534 -18.338 1.00 87.75 90 ILE A N 1
ATOM 656 C CA . ILE A 1 90 ? 3.430 -3.650 -18.917 1.00 87.75 90 ILE A CA 1
ATOM 657 C C . ILE A 1 90 ? 4.753 -4.398 -19.112 1.00 87.75 90 ILE A C 1
ATOM 659 O O . ILE A 1 90 ? 5.365 -4.269 -20.171 1.00 87.75 90 ILE A O 1
ATOM 663 N N . GLU A 1 91 ? 5.179 -5.214 -18.146 1.00 87.75 91 GLU A N 1
ATOM 664 C CA . GLU A 1 91 ? 6.383 -6.045 -18.271 1.00 87.75 91 GLU A CA 1
ATOM 665 C C . GLU A 1 91 ? 6.291 -6.987 -19.478 1.00 87.75 91 GLU A C 1
ATOM 667 O O . GLU A 1 91 ? 7.231 -7.083 -20.265 1.00 87.75 91 GLU A O 1
ATOM 672 N N . LYS A 1 92 ? 5.135 -7.635 -19.683 1.00 88.81 92 LYS A N 1
ATOM 673 C CA . LYS A 1 92 ? 4.913 -8.529 -20.831 1.00 88.81 92 LYS A CA 1
ATOM 674 C C . LYS A 1 92 ? 4.921 -7.801 -22.175 1.00 88.81 92 LYS A C 1
ATOM 676 O O . LYS A 1 92 ? 5.391 -8.369 -23.154 1.00 88.81 92 LYS A O 1
ATOM 681 N N . LEU A 1 93 ? 4.395 -6.577 -22.237 1.00 88.00 93 LEU A N 1
ATOM 682 C CA . LEU A 1 93 ? 4.332 -5.792 -23.475 1.00 88.00 93 LEU A CA 1
ATOM 683 C C . LEU A 1 93 ? 5.674 -5.145 -23.833 1.00 88.00 93 LEU A C 1
ATOM 685 O O . LEU A 1 93 ? 6.022 -5.057 -25.006 1.00 88.00 93 LEU A O 1
ATOM 689 N N . THR A 1 94 ? 6.410 -4.670 -22.829 1.00 83.88 94 THR A N 1
ATOM 690 C CA . THR A 1 94 ? 7.665 -3.927 -23.022 1.00 83.88 94 THR A CA 1
ATOM 691 C C . THR A 1 94 ? 8.904 -4.819 -22.989 1.00 83.88 94 THR A C 1
ATOM 693 O O . THR A 1 94 ? 9.968 -4.394 -23.430 1.00 83.88 94 THR A O 1
ATOM 696 N N . GLY A 1 95 ? 8.799 -6.036 -22.443 1.00 77.81 95 GLY A N 1
ATOM 697 C CA . GLY A 1 95 ? 9.943 -6.909 -22.170 1.00 77.81 95 GLY A CA 1
ATOM 698 C C . GLY A 1 95 ? 10.842 -6.401 -21.035 1.00 77.81 95 GLY A C 1
ATOM 699 O O . GLY A 1 95 ? 11.875 -7.009 -20.755 1.00 77.81 95 GLY A O 1
ATOM 700 N N . LEU A 1 96 ? 10.470 -5.296 -20.378 1.00 77.56 96 LEU A N 1
ATOM 701 C CA . LEU A 1 96 ? 11.208 -4.734 -19.255 1.00 77.56 96 LEU A CA 1
ATOM 702 C C . LEU A 1 96 ? 10.795 -5.439 -17.967 1.00 77.56 96 LEU A C 1
ATOM 704 O O . LEU A 1 96 ? 9.614 -5.560 -17.657 1.00 77.56 96 LEU A O 1
ATOM 708 N N . LYS A 1 97 ? 11.788 -5.865 -17.193 1.00 75.62 97 LYS A N 1
ATOM 709 C CA . LYS A 1 97 ? 11.614 -6.461 -15.869 1.00 75.62 97 LYS A CA 1
ATOM 710 C C . LYS A 1 97 ? 11.559 -5.344 -14.818 1.00 75.62 97 LYS A C 1
ATOM 712 O O . LYS A 1 97 ? 12.575 -4.736 -14.481 1.00 75.62 97 LYS A O 1
ATOM 717 N N . LEU A 1 98 ? 10.356 -5.029 -14.344 1.00 76.25 98 LEU A N 1
ATOM 718 C CA . LEU A 1 98 ? 10.055 -3.923 -13.427 1.00 76.25 98 LEU A CA 1
ATOM 719 C C . LEU A 1 98 ? 9.810 -4.397 -11.988 1.00 76.25 98 LEU A C 1
ATOM 721 O O . LEU A 1 98 ? 10.035 -3.643 -11.052 1.00 76.25 98 LEU A O 1
ATOM 725 N N . LEU A 1 99 ? 9.369 -5.635 -11.783 1.00 71.75 99 LEU A N 1
ATOM 726 C CA . LEU A 1 99 ? 9.067 -6.216 -10.472 1.00 71.75 99 LEU A CA 1
ATOM 727 C C . LEU A 1 99 ? 10.114 -7.254 -10.054 1.00 71.75 99 LEU A C 1
ATOM 729 O O . LEU A 1 99 ? 10.453 -7.344 -8.876 1.00 71.75 99 LEU A O 1
ATOM 733 N N . SER A 1 100 ? 10.705 -7.971 -11.010 1.00 60.97 100 SER A N 1
ATOM 734 C CA . SER A 1 100 ? 11.794 -8.933 -10.785 1.00 60.97 100 SER A CA 1
ATOM 735 C C . SER A 1 100 ? 13.100 -8.385 -11.346 1.00 60.97 100 SER A C 1
ATOM 737 O O . SER A 1 100 ? 13.089 -7.843 -12.443 1.00 60.97 100 SER A O 1
ATOM 739 N N . ASN A 1 101 ? 14.216 -8.540 -10.624 1.00 54.84 101 ASN A N 1
ATOM 740 C CA . ASN A 1 101 ? 15.545 -8.446 -11.249 1.00 54.84 101 ASN A CA 1
ATOM 741 C C . ASN A 1 101 ? 15.768 -9.641 -12.196 1.00 54.84 101 ASN A C 1
ATOM 743 O O . ASN A 1 101 ? 15.082 -10.683 -12.030 1.00 54.84 101 ASN A O 1
#

Radius of gyration: 22.53 Å; chains: 1; bounding box: 60×17×64 Å

Secondary structure (DSSP, 8-state):
-------HHHH-HHHHH-SSHHHHHHHHHHHHHHHHHHHHHHHHHHHHHHHHHHHHHT-HHHHHHHHHHHHHHHHHHHHHHHHHHHHHHHHHHH---SS--

Foldseek 3Di:
DPPPPDPVCVVDVVCVQDVDPLSVVLVVLQVVLVVLVVVLVVLLVVLVVQCVVCVVVVPVVSNVVSVVSNVVSVVSVVVSVVVVVVVVVVCVVVVDDRNHD

Sequence (101 aa):
MTVYAVDIEQIFTPAKSFPTIGSMVNVLLKNSLVIAGIIALALLIFGGFGVIVSAGEGDTKKLEQSQQTITGAVTGLIIIVAAVWIIQIIEKLTGLKLLSN